Protein AF-A0A9Q8Y018-F1 (afdb_monomer_lite)

Structure (mmCIF, N/CA/C/O backbone):
data_AF-A0A9Q8Y018-F1
#
_entry.id   AF-A0A9Q8Y018-F1
#
loop_
_atom_site.group_PDB
_atom_site.id
_atom_site.type_symbol
_atom_site.label_atom_id
_atom_site.label_alt_id
_atom_site.label_comp_id
_atom_site.label_asym_id
_atom_site.label_entity_id
_atom_site.label_seq_id
_atom_site.pdbx_PDB_ins_code
_atom_site.Cartn_x
_atom_site.Cartn_y
_atom_site.Cartn_z
_atom_site.occupancy
_atom_site.B_iso_or_equiv
_atom_site.auth_seq_id
_atom_site.auth_comp_id
_atom_site.auth_asym_id
_atom_site.auth_atom_id
_atom_site.pdbx_PDB_model_num
ATOM 1 N N . MET A 1 1 ? 39.909 6.457 -29.225 1.00 36.47 1 MET A N 1
ATOM 2 C CA . MET A 1 1 ? 38.748 7.002 -28.494 1.00 36.47 1 MET A CA 1
ATOM 3 C C . MET A 1 1 ? 37.716 5.886 -28.404 1.00 36.47 1 MET A C 1
ATOM 5 O O . MET A 1 1 ? 37.065 5.602 -29.399 1.00 36.47 1 MET A O 1
ATOM 9 N N . LEU A 1 2 ? 37.672 5.147 -27.289 1.00 35.47 2 LEU A N 1
ATOM 10 C CA . LEU A 1 2 ? 36.643 4.123 -27.092 1.00 35.47 2 LEU A CA 1
ATOM 11 C C . LEU A 1 2 ? 35.334 4.838 -26.764 1.00 35.47 2 LEU A C 1
ATOM 13 O O . LEU A 1 2 ? 35.225 5.485 -25.725 1.00 35.47 2 LEU A O 1
ATOM 17 N N . ILE A 1 3 ? 34.354 4.721 -27.652 1.00 44.38 3 ILE A N 1
ATOM 18 C CA . ILE A 1 3 ? 32.966 5.041 -27.337 1.00 44.38 3 ILE A CA 1
ATOM 19 C C . ILE A 1 3 ? 32.540 3.987 -26.313 1.00 44.38 3 ILE A C 1
ATOM 21 O O . ILE A 1 3 ? 32.345 2.823 -26.669 1.00 44.38 3 ILE A O 1
ATOM 25 N N . GLN A 1 4 ? 32.459 4.358 -25.033 1.00 44.00 4 GLN A N 1
ATOM 26 C CA . GLN A 1 4 ? 31.741 3.539 -24.066 1.00 44.00 4 GLN A CA 1
ATOM 27 C C . GLN A 1 4 ? 30.296 3.458 -24.560 1.00 44.00 4 GLN A C 1
ATOM 29 O O . GLN A 1 4 ? 29.541 4.423 -24.472 1.00 44.00 4 GLN A O 1
ATOM 34 N N . LYS A 1 5 ? 29.914 2.305 -25.117 1.00 44.41 5 LYS A N 1
ATOM 35 C CA . LYS A 1 5 ? 28.515 1.882 -25.157 1.00 44.41 5 LYS A CA 1
ATOM 36 C C . LYS A 1 5 ? 28.038 1.980 -23.709 1.00 44.41 5 LYS A C 1
ATOM 38 O O . LYS A 1 5 ? 28.438 1.147 -22.898 1.00 44.41 5 LYS A O 1
ATOM 43 N N . LYS A 1 6 ? 27.262 3.015 -23.365 1.00 47.41 6 LYS A N 1
ATOM 44 C CA . LYS A 1 6 ? 26.499 3.047 -22.116 1.00 47.41 6 LYS A CA 1
ATOM 45 C C . LYS A 1 6 ? 25.628 1.794 -22.189 1.00 47.41 6 LYS A C 1
ATOM 47 O O . LYS A 1 6 ? 24.658 1.778 -22.942 1.00 47.41 6 LYS A O 1
ATOM 52 N N . LEU A 1 7 ? 26.038 0.700 -21.540 1.00 47.69 7 LEU A N 1
ATOM 53 C CA . LEU A 1 7 ? 25.094 -0.365 -21.241 1.00 47.69 7 LEU A CA 1
ATOM 54 C C . LEU A 1 7 ? 23.979 0.359 -20.490 1.00 47.69 7 LEU A C 1
ATOM 56 O O . LEU A 1 7 ? 24.238 0.962 -19.450 1.00 47.69 7 LEU A O 1
ATOM 60 N N . LEU A 1 8 ? 22.784 0.408 -21.071 1.00 54.94 8 LEU A N 1
ATOM 61 C CA . LEU A 1 8 ? 21.577 0.756 -20.339 1.00 54.94 8 LEU A CA 1
ATOM 62 C C . LEU A 1 8 ? 21.404 -0.365 -19.316 1.00 54.94 8 LEU A C 1
ATOM 64 O O . LEU A 1 8 ? 20.803 -1.393 -19.603 1.00 54.94 8 LEU A O 1
ATOM 68 N N . ILE A 1 9 ? 22.078 -0.235 -18.176 1.00 64.75 9 ILE A N 1
ATOM 69 C CA . ILE A 1 9 ? 21.868 -1.122 -17.045 1.00 64.75 9 ILE A CA 1
ATOM 70 C C . ILE A 1 9 ? 20.521 -0.674 -16.490 1.00 64.75 9 ILE A C 1
ATOM 72 O O . ILE A 1 9 ? 20.390 0.475 -16.060 1.00 64.75 9 ILE A O 1
ATOM 76 N N . ASN A 1 10 ? 19.514 -1.540 -16.582 1.00 77.88 10 ASN A N 1
ATOM 77 C CA . ASN A 1 10 ? 18.235 -1.313 -15.917 1.00 77.88 10 ASN A CA 1
ATOM 78 C C . ASN A 1 10 ? 18.498 -0.995 -14.437 1.00 77.88 10 ASN A C 1
ATOM 80 O O . ASN A 1 10 ? 19.489 -1.483 -13.872 1.00 77.88 10 ASN A O 1
ATOM 84 N N . PRO A 1 11 ? 17.653 -0.178 -13.793 1.00 89.56 11 PRO A N 1
ATOM 85 C CA . PRO A 1 11 ? 17.824 0.089 -12.378 1.00 89.56 11 PRO A CA 1
ATOM 86 C C . PRO A 1 11 ? 17.736 -1.214 -11.561 1.00 89.56 11 PRO A C 1
ATOM 88 O O . PRO A 1 11 ? 17.296 -2.257 -12.041 1.00 89.56 11 PRO A O 1
ATOM 91 N N . ASN A 1 12 ? 18.194 -1.179 -10.313 1.00 92.88 12 ASN A N 1
ATOM 92 C CA . ASN A 1 12 ? 18.089 -2.320 -9.412 1.00 92.88 12 ASN A CA 1
ATOM 93 C C . ASN A 1 12 ? 16.658 -2.391 -8.878 1.00 92.88 12 ASN A C 1
ATOM 95 O O . ASN A 1 12 ? 16.020 -1.354 -8.668 1.00 92.88 12 ASN A O 1
ATOM 99 N N . ALA A 1 13 ? 16.178 -3.602 -8.603 1.00 95.06 13 ALA A N 1
ATOM 100 C CA . ALA A 1 13 ? 14.904 -3.784 -7.918 1.00 95.06 13 ALA A CA 1
ATOM 101 C C . ALA A 1 13 ? 14.924 -3.032 -6.571 1.00 95.06 13 ALA A C 1
ATOM 103 O O . ALA A 1 13 ? 15.923 -3.136 -5.843 1.00 95.06 13 ALA A O 1
ATOM 104 N N . PRO A 1 14 ? 13.860 -2.292 -6.213 1.00 97.31 14 PRO A N 1
ATOM 105 C CA . PRO A 1 14 ? 13.722 -1.683 -4.895 1.00 97.31 14 PRO A CA 1
ATOM 106 C C . PRO A 1 14 ? 13.940 -2.694 -3.765 1.00 97.31 14 PRO A C 1
ATOM 108 O O . PRO A 1 14 ? 13.482 -3.835 -3.829 1.00 97.31 14 PRO A O 1
ATOM 111 N N . GLN A 1 15 ? 14.659 -2.269 -2.728 1.00 96.94 15 GLN A N 1
ATOM 112 C CA . GLN A 1 15 ? 14.994 -3.091 -1.564 1.00 96.94 15 GLN A CA 1
ATOM 113 C C . GLN A 1 15 ? 14.385 -2.499 -0.295 1.00 96.94 15 GLN A C 1
ATOM 115 O O . GLN A 1 15 ? 14.061 -1.310 -0.247 1.00 96.94 15 GLN A O 1
ATOM 120 N N . ASN A 1 16 ? 14.254 -3.346 0.731 1.00 97.19 16 ASN A N 1
ATOM 121 C CA . ASN A 1 16 ? 13.691 -2.983 2.035 1.00 97.19 16 ASN A CA 1
ATOM 122 C C . ASN A 1 16 ? 12.324 -2.299 1.914 1.00 97.19 16 ASN A C 1
ATOM 124 O O . ASN A 1 16 ? 12.011 -1.348 2.632 1.00 97.19 16 ASN A O 1
ATOM 128 N N . VAL A 1 17 ? 11.515 -2.790 0.971 1.00 98.31 17 VAL A N 1
ATOM 129 C CA . VAL A 1 17 ? 10.165 -2.282 0.773 1.00 98.31 17 VAL A CA 1
ATOM 130 C C . VAL A 1 17 ? 9.337 -2.634 2.006 1.00 98.31 17 VAL A C 1
ATOM 132 O O . VAL A 1 17 ? 9.338 -3.769 2.479 1.00 98.31 17 VAL A O 1
ATOM 135 N N . SER A 1 18 ? 8.658 -1.636 2.549 1.00 98.25 18 SER A N 1
ATOM 136 C CA . SER A 1 18 ? 7.798 -1.748 3.721 1.00 98.25 18 SER A CA 1
ATOM 137 C C . SER A 1 18 ? 6.562 -0.885 3.522 1.00 98.25 18 SER A C 1
ATOM 139 O O . SER A 1 18 ? 6.551 0.008 2.674 1.00 98.25 18 SER A O 1
ATOM 141 N N . GLY A 1 19 ? 5.509 -1.131 4.293 1.00 97.75 19 GLY A N 1
ATOM 142 C CA . GLY A 1 19 ? 4.303 -0.327 4.192 1.00 97.75 19 GLY A CA 1
ATOM 143 C C . GLY A 1 19 ? 3.362 -0.493 5.367 1.00 97.75 19 GLY A C 1
ATOM 144 O O . GLY A 1 19 ? 3.612 -1.274 6.285 1.00 97.75 19 GLY A O 1
ATOM 145 N N . VAL A 1 20 ? 2.277 0.266 5.318 1.00 97.44 20 VAL A N 1
ATOM 146 C CA . VAL A 1 20 ? 1.228 0.291 6.331 1.00 97.44 20 VAL A CA 1
ATOM 147 C C . VAL A 1 20 ? -0.121 0.559 5.668 1.00 97.44 20 VAL A C 1
ATOM 149 O O . VAL A 1 20 ? -0.207 1.333 4.715 1.00 97.44 20 VAL A O 1
ATOM 152 N N . ILE A 1 21 ? -1.169 -0.091 6.177 1.00 96.69 21 ILE A N 1
ATOM 153 C CA . ILE A 1 21 ? -2.555 0.320 5.937 1.00 96.69 21 ILE A CA 1
ATOM 154 C C . ILE A 1 21 ? -2.907 1.298 7.058 1.00 96.69 21 ILE A C 1
ATOM 156 O O . ILE A 1 21 ? -2.938 0.912 8.227 1.00 96.69 21 ILE A O 1
ATOM 160 N N . ASN A 1 22 ? -3.135 2.555 6.706 1.00 94.62 22 ASN A N 1
ATOM 161 C CA . ASN A 1 22 ? -3.457 3.620 7.644 1.00 94.62 22 ASN A CA 1
ATOM 162 C C . ASN A 1 22 ? -4.885 3.458 8.196 1.00 94.62 22 ASN A C 1
ATOM 164 O O . ASN A 1 22 ? -5.715 2.716 7.656 1.00 94.62 22 ASN A O 1
ATOM 168 N N . GLU A 1 23 ? -5.193 4.160 9.290 1.00 86.88 23 GLU A N 1
ATOM 169 C CA . GLU A 1 23 ? -6.510 4.080 9.941 1.00 86.88 23 GLU A CA 1
ATOM 170 C C . GLU A 1 23 ? -7.662 4.492 9.014 1.00 86.88 23 GLU A C 1
ATOM 172 O O . GLU A 1 23 ? -8.743 3.907 9.082 1.00 86.88 23 GLU A O 1
ATOM 177 N N . ASP A 1 24 ? -7.411 5.445 8.115 1.00 87.38 24 ASP A N 1
ATOM 178 C CA . ASP A 1 24 ? -8.362 5.919 7.104 1.00 87.38 24 ASP A CA 1
ATOM 179 C C . ASP A 1 24 ? -8.531 4.957 5.913 1.00 87.38 24 ASP A C 1
ATOM 181 O O . ASP A 1 24 ? -9.344 5.211 5.026 1.00 87.38 24 ASP A O 1
ATOM 185 N N . GLY A 1 25 ? -7.783 3.849 5.893 1.00 91.38 25 GLY A N 1
ATOM 186 C CA . GLY A 1 25 ? -7.790 2.847 4.830 1.00 91.38 25 GLY A CA 1
ATOM 187 C C . GLY A 1 25 ? -6.822 3.123 3.681 1.00 91.38 25 GLY A C 1
ATOM 188 O O . GLY A 1 25 ? -6.705 2.275 2.800 1.00 91.38 25 GLY A O 1
ATOM 189 N N . SER A 1 26 ? -6.114 4.257 3.677 1.00 96.81 26 SER A N 1
ATOM 190 C CA . SER A 1 26 ? -5.058 4.513 2.695 1.00 96.81 26 SER A CA 1
ATOM 191 C C . SER A 1 26 ? -3.874 3.572 2.922 1.00 96.81 26 SER A C 1
ATOM 193 O O . SER A 1 26 ? -3.679 3.046 4.020 1.00 96.81 26 SER A O 1
ATOM 195 N N . VAL A 1 27 ? -3.069 3.344 1.888 1.00 98.38 27 VAL A N 1
ATOM 196 C CA . VAL A 1 27 ? -1.907 2.450 1.970 1.00 98.38 27 VAL A CA 1
ATOM 197 C C . VAL A 1 27 ? -0.658 3.222 1.617 1.00 98.38 27 VAL A C 1
ATOM 199 O O . VAL A 1 27 ? -0.564 3.742 0.513 1.00 98.38 27 VAL A O 1
ATOM 202 N N . THR A 1 28 ? 0.318 3.268 2.518 1.00 98.50 28 THR A N 1
ATOM 203 C CA . THR A 1 28 ? 1.621 3.884 2.247 1.00 98.50 28 THR A CA 1
ATOM 204 C C . THR A 1 28 ? 2.685 2.806 2.147 1.00 98.50 28 THR A C 1
ATOM 206 O O . THR A 1 28 ? 2.802 1.968 3.040 1.00 98.50 28 THR A O 1
ATOM 209 N N . VAL A 1 29 ? 3.497 2.854 1.094 1.00 98.50 29 VAL A N 1
ATOM 210 C CA . VAL A 1 29 ? 4.683 2.007 0.917 1.00 98.50 29 VAL A CA 1
ATOM 211 C C . VAL A 1 29 ? 5.930 2.863 0.732 1.00 98.50 29 VAL A C 1
ATOM 213 O O . VAL A 1 29 ? 5.881 3.935 0.133 1.00 98.50 29 VAL A O 1
ATOM 216 N N . ASN A 1 30 ? 7.053 2.393 1.267 1.00 98.50 30 ASN 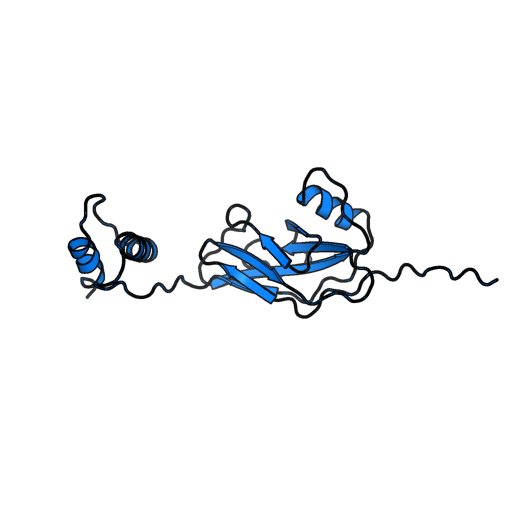A N 1
ATOM 217 C CA . ASN A 1 30 ? 8.346 3.068 1.253 1.00 98.50 30 ASN A CA 1
ATOM 218 C C . ASN A 1 30 ? 9.459 2.062 0.971 1.00 98.50 30 ASN A C 1
ATOM 220 O O . ASN A 1 30 ? 9.345 0.892 1.336 1.00 98.50 30 ASN A O 1
ATOM 224 N N . TRP A 1 31 ? 10.550 2.527 0.373 1.00 98.25 31 TRP A N 1
ATOM 225 C CA . TRP A 1 31 ? 11.728 1.708 0.091 1.00 98.25 31 TRP A CA 1
ATOM 226 C C . TRP A 1 31 ? 13.017 2.524 0.181 1.00 98.25 31 TRP A C 1
ATOM 228 O O . TRP A 1 31 ? 13.010 3.759 0.272 1.00 98.25 31 TRP A O 1
ATOM 238 N N . ASP A 1 32 ? 14.141 1.815 0.157 1.00 96.88 32 ASP A N 1
ATOM 239 C CA . ASP A 1 32 ? 15.460 2.433 0.144 1.00 96.88 32 ASP A CA 1
ATOM 240 C C . ASP A 1 32 ? 15.764 3.134 -1.181 1.00 96.88 32 ASP A C 1
ATOM 242 O O . ASP A 1 32 ? 15.191 2.848 -2.232 1.00 96.88 32 ASP A O 1
ATOM 246 N N . VAL A 1 33 ? 16.728 4.055 -1.146 1.00 92.31 33 VAL A N 1
ATOM 247 C CA . VAL A 1 33 ? 17.227 4.696 -2.366 1.00 92.31 33 VAL A CA 1
ATOM 248 C C . VAL A 1 33 ? 17.813 3.636 -3.302 1.00 92.31 33 VAL A C 1
ATOM 250 O O . VAL A 1 33 ? 18.680 2.852 -2.917 1.00 92.31 33 VAL A O 1
ATOM 253 N N . VAL A 1 34 ? 17.363 3.643 -4.556 1.00 91.56 34 VAL A N 1
ATOM 254 C CA . VAL A 1 34 ? 17.853 2.738 -5.597 1.00 91.56 34 VAL A CA 1
ATOM 255 C C . VAL A 1 34 ? 19.076 3.359 -6.280 1.00 91.56 34 VAL A C 1
ATOM 257 O O . VAL A 1 34 ? 18.973 4.295 -7.073 1.00 91.56 34 VAL A O 1
ATOM 260 N N . ASN A 1 35 ? 20.258 2.840 -5.947 1.00 71.56 35 ASN A N 1
ATOM 261 C CA . ASN A 1 35 ? 21.547 3.347 -6.422 1.00 71.56 35 ASN A CA 1
ATOM 262 C C . ASN A 1 35 ? 21.853 2.874 -7.859 1.00 71.56 35 ASN A C 1
ATOM 264 O O . ASN A 1 35 ? 22.655 1.962 -8.030 1.00 71.56 35 ASN A O 1
ATOM 268 N N . ASN A 1 36 ? 21.199 3.456 -8.874 1.00 71.75 36 ASN A N 1
ATOM 269 C CA . ASN A 1 36 ? 21.560 3.377 -10.309 1.00 71.75 36 ASN A CA 1
ATOM 270 C C . ASN A 1 36 ? 20.570 4.131 -11.225 1.00 71.75 36 ASN A C 1
ATOM 272 O O . ASN A 1 36 ? 19.925 3.542 -12.085 1.00 71.75 36 ASN A O 1
ATOM 276 N N . GLU A 1 37 ? 20.488 5.457 -11.074 1.00 81.12 37 GLU A N 1
ATOM 277 C CA . GLU A 1 37 ? 19.707 6.344 -11.962 1.00 81.12 37 GLU A CA 1
ATOM 278 C C . GLU A 1 37 ? 18.186 6.061 -12.005 1.00 81.12 37 GLU A C 1
ATOM 280 O O . GLU A 1 37 ? 17.528 6.477 -12.957 1.00 81.12 37 GLU A O 1
ATOM 285 N N . ALA A 1 38 ? 17.597 5.397 -10.998 1.00 93.31 38 ALA A N 1
ATOM 286 C CA . ALA A 1 38 ? 16.140 5.267 -10.915 1.00 93.31 38 ALA A CA 1
ATOM 287 C C . ALA A 1 38 ? 15.487 6.660 -10.831 1.00 93.31 38 ALA A C 1
ATOM 289 O O . ALA A 1 38 ? 15.850 7.470 -9.976 1.00 93.31 38 ALA A O 1
ATOM 290 N N . LYS A 1 39 ? 14.544 6.935 -11.734 1.00 95.38 39 LYS A N 1
ATOM 291 C CA . LYS A 1 39 ? 13.814 8.208 -11.845 1.00 95.38 39 LYS A CA 1
ATOM 292 C C . LYS A 1 39 ? 12.346 8.083 -11.465 1.00 95.38 39 LYS A C 1
ATOM 294 O O . LYS A 1 39 ? 11.765 9.059 -11.010 1.00 95.38 39 LYS A O 1
ATOM 299 N N . ALA A 1 40 ? 11.761 6.906 -11.658 1.00 97.50 40 ALA A N 1
ATOM 300 C CA . ALA A 1 40 ? 10.371 6.638 -11.332 1.00 97.50 40 ALA A CA 1
ATOM 301 C C . ALA A 1 40 ? 10.187 5.206 -10.835 1.00 97.50 40 ALA A C 1
ATOM 303 O O . ALA A 1 40 ? 11.046 4.338 -11.025 1.00 97.50 40 ALA A O 1
ATOM 304 N N . PHE A 1 41 ? 9.043 4.976 -10.204 1.00 98.44 41 PHE A N 1
ATOM 305 C CA . PHE A 1 41 ? 8.651 3.699 -9.641 1.00 98.44 41 PHE A CA 1
ATOM 306 C C . PHE A 1 41 ? 7.198 3.401 -9.993 1.00 98.44 41 PHE A C 1
ATOM 308 O O . PHE A 1 41 ? 6.348 4.294 -9.951 1.00 98.44 41 PHE A O 1
ATOM 315 N N . VAL A 1 42 ? 6.929 2.138 -10.310 1.00 98.62 42 VAL A N 1
ATOM 316 C CA . VAL A 1 42 ? 5.576 1.605 -10.481 1.00 98.62 42 VAL A CA 1
ATOM 317 C C . VAL A 1 42 ? 5.302 0.628 -9.347 1.00 98.62 42 VAL A C 1
ATOM 319 O O . VAL A 1 42 ? 6.140 -0.217 -9.032 1.00 98.62 42 VAL A O 1
ATOM 322 N N . ILE A 1 43 ? 4.147 0.779 -8.705 1.00 98.62 43 ILE A N 1
ATOM 323 C CA . ILE A 1 43 ? 3.693 -0.099 -7.628 1.00 98.62 43 ILE A CA 1
ATOM 324 C C . ILE A 1 43 ? 2.623 -1.009 -8.211 1.00 98.62 43 ILE A C 1
ATOM 326 O O . ILE A 1 43 ? 1.624 -0.502 -8.704 1.00 98.62 43 ILE A O 1
ATOM 330 N N . HIS A 1 44 ? 2.806 -2.321 -8.125 1.00 98.44 44 HIS A N 1
ATOM 331 C CA . HIS A 1 44 ? 1.840 -3.319 -8.574 1.00 98.44 44 HIS A CA 1
ATOM 332 C C . HIS A 1 44 ? 1.115 -3.929 -7.383 1.00 98.44 44 HIS A C 1
ATOM 334 O O . HIS A 1 44 ? 1.747 -4.281 -6.385 1.00 98.44 44 HIS A O 1
ATOM 340 N N . TYR A 1 45 ? -0.202 -4.068 -7.485 1.00 97.94 45 TYR A N 1
ATOM 341 C CA . TYR A 1 45 ? -1.024 -4.707 -6.461 1.00 97.94 45 TYR A CA 1
ATOM 342 C C . TYR A 1 45 ? -2.289 -5.319 -7.068 1.00 97.94 45 TYR A C 1
ATOM 344 O O . TYR A 1 45 ? -2.703 -4.979 -8.177 1.00 97.94 45 TYR A O 1
ATOM 352 N N . GLY A 1 46 ? -2.885 -6.263 -6.345 1.00 97.06 46 GLY A N 1
ATOM 353 C CA . GLY A 1 46 ? -4.125 -6.937 -6.729 1.00 97.06 46 GLY A CA 1
ATOM 354 C C . GLY A 1 46 ? -5.280 -6.614 -5.785 1.00 97.06 46 GLY A C 1
ATOM 355 O O . GLY A 1 46 ? -5.215 -5.695 -4.968 1.00 97.06 46 GLY A O 1
ATOM 356 N N . ASN A 1 47 ? -6.341 -7.410 -5.886 1.00 97.62 47 ASN A N 1
ATOM 357 C CA . ASN A 1 47 ? -7.432 -7.401 -4.914 1.00 97.62 47 ASN A CA 1
ATOM 358 C C . ASN A 1 47 ? -7.007 -8.013 -3.565 1.00 97.62 47 ASN A C 1
ATOM 360 O O . ASN A 1 47 ? -5.928 -8.596 -3.430 1.00 97.62 47 ASN A O 1
ATOM 364 N N . ALA A 1 48 ? -7.884 -7.901 -2.565 1.00 97.12 48 ALA A N 1
ATOM 365 C CA . ALA A 1 48 ? -7.709 -8.535 -1.262 1.00 97.12 48 ALA A CA 1
ATOM 366 C C . ALA A 1 48 ? -7.382 -10.036 -1.389 1.00 97.12 48 ALA A C 1
ATOM 368 O O . ALA A 1 48 ? -8.003 -10.759 -2.167 1.00 97.12 48 ALA A O 1
ATOM 369 N N . ASN A 1 49 ? -6.417 -10.498 -0.594 1.00 97.69 49 ASN A N 1
ATOM 370 C CA . ASN A 1 49 ? -5.934 -11.879 -0.514 1.00 97.69 49 ASN A CA 1
ATOM 371 C C . ASN A 1 49 ? -5.381 -12.466 -1.822 1.00 97.69 49 ASN A C 1
ATOM 373 O O . ASN A 1 49 ? -5.193 -13.679 -1.907 1.00 97.69 49 ASN A O 1
ATOM 377 N N . GLN A 1 50 ? -5.073 -11.631 -2.817 1.00 97.31 50 GLN A N 1
ATOM 378 C CA . GLN A 1 50 ? -4.458 -12.096 -4.050 1.00 97.31 50 GLN A CA 1
ATOM 379 C C . GLN A 1 50 ? -2.935 -12.164 -3.909 1.00 97.31 50 GLN A C 1
ATOM 381 O O . GLN A 1 50 ? -2.251 -11.145 -3.984 1.00 97.31 50 GLN A O 1
ATOM 386 N N . SER A 1 51 ? -2.407 -13.367 -3.688 1.00 96.19 51 SER A N 1
ATOM 387 C CA . SER A 1 51 ? -0.967 -13.591 -3.523 1.00 96.19 51 SER A CA 1
ATOM 388 C C . SER A 1 51 ? -0.225 -13.873 -4.829 1.00 96.19 51 SER A C 1
ATOM 390 O O . SER A 1 51 ? 1.002 -13.833 -4.827 1.00 96.19 51 SER A O 1
ATOM 392 N N . ASP A 1 52 ? -0.927 -14.200 -5.918 1.00 96.88 52 ASP A N 1
ATOM 393 C CA . ASP A 1 52 ? -0.283 -14.447 -7.212 1.00 96.88 52 ASP A CA 1
ATOM 394 C C . ASP A 1 52 ? 0.202 -13.116 -7.826 1.00 96.88 52 ASP A C 1
ATOM 396 O O . ASP A 1 52 ? -0.623 -12.231 -8.076 1.00 96.88 52 ASP A O 1
ATOM 400 N N . PRO A 1 53 ? 1.513 -12.928 -8.079 1.00 94.44 53 PRO A N 1
ATOM 401 C CA . PRO A 1 53 ? 2.028 -11.700 -8.686 1.00 94.44 53 PRO A CA 1
ATOM 402 C C . PRO A 1 53 ? 1.480 -11.439 -10.097 1.00 94.44 53 PRO A C 1
ATOM 404 O O . PRO A 1 53 ? 1.424 -10.284 -10.512 1.00 94.44 53 PRO A O 1
ATOM 407 N N . HIS A 1 54 ? 1.029 -12.463 -10.831 1.00 94.50 54 HIS A N 1
ATOM 408 C CA . HIS A 1 54 ? 0.424 -12.281 -12.156 1.00 94.50 54 HIS A CA 1
ATOM 409 C C . HIS A 1 54 ? -0.956 -11.613 -12.108 1.00 94.50 54 HIS A C 1
ATOM 411 O O . HIS A 1 54 ? -1.431 -11.095 -13.116 1.00 94.50 54 HIS A O 1
ATOM 417 N N . GLU A 1 55 ? -1.570 -11.574 -10.929 1.00 96.56 55 GLU A N 1
ATOM 418 C CA . GLU A 1 55 ? -2.877 -10.972 -10.678 1.00 96.56 55 GLU A CA 1
ATOM 419 C C . GLU A 1 55 ? -2.753 -9.562 -10.055 1.00 96.56 55 GLU A C 1
ATOM 421 O O . GLU A 1 55 ? -3.753 -8.927 -9.706 1.00 96.56 55 GLU A O 1
ATOM 426 N N . ALA A 1 56 ? -1.526 -9.033 -9.937 1.00 96.19 56 ALA A N 1
ATOM 427 C CA . ALA A 1 56 ? -1.239 -7.669 -9.490 1.00 96.19 56 ALA A CA 1
ATOM 428 C C . ALA A 1 56 ? -1.431 -6.646 -10.630 1.00 96.19 56 ALA A C 1
ATOM 430 O O . ALA A 1 56 ? -0.490 -6.009 -11.107 1.00 96.19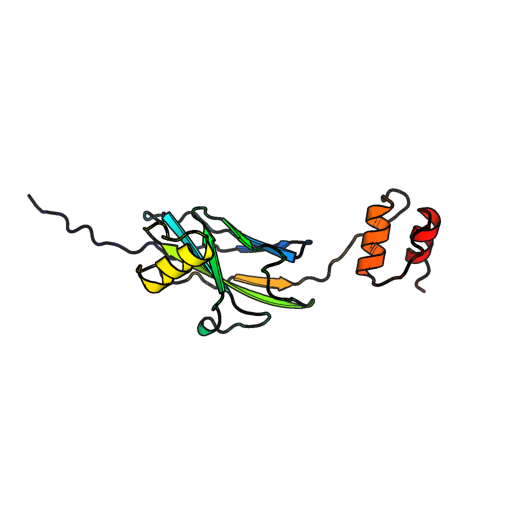 56 ALA A O 1
ATOM 431 N N . ILE A 1 57 ? -2.676 -6.535 -11.098 1.00 95.12 57 ILE A N 1
ATOM 432 C CA . ILE A 1 57 ? -3.059 -5.772 -12.296 1.00 95.12 57 ILE A CA 1
ATOM 433 C C . ILE A 1 57 ? -3.242 -4.267 -12.061 1.00 95.12 57 ILE A C 1
ATOM 435 O O . ILE A 1 57 ? -3.290 -3.503 -13.026 1.00 95.12 57 ILE A O 1
ATOM 439 N N . TYR A 1 58 ? -3.374 -3.827 -10.808 1.00 97.44 58 TYR A N 1
ATOM 440 C CA . TYR A 1 58 ? -3.484 -2.408 -10.482 1.00 97.44 58 TYR A CA 1
ATOM 441 C C . TYR A 1 58 ? -2.100 -1.781 -10.361 1.00 97.44 58 TYR A C 1
ATOM 443 O O . TYR A 1 58 ? -1.151 -2.431 -9.916 1.00 97.44 58 TYR A O 1
ATOM 451 N N . MET A 1 59 ? -1.994 -0.509 -10.752 1.00 97.75 59 MET A N 1
ATOM 452 C CA . MET A 1 59 ? -0.723 0.203 -10.811 1.00 97.75 59 MET A CA 1
ATOM 453 C C . MET A 1 59 ? -0.788 1.586 -10.164 1.00 97.75 59 MET A C 1
ATOM 455 O O . MET A 1 59 ? -1.680 2.382 -10.452 1.00 97.75 59 MET A O 1
ATOM 459 N N . GLY A 1 60 ? 0.208 1.874 -9.330 1.00 98.06 60 GLY A N 1
ATOM 460 C CA . GLY A 1 60 ? 0.536 3.203 -8.823 1.00 98.06 60 GLY A CA 1
ATOM 461 C C . GLY A 1 60 ? 1.809 3.755 -9.462 1.00 98.06 60 GLY A C 1
ATOM 462 O O . GLY A 1 60 ? 2.635 2.991 -9.957 1.00 98.06 60 GLY A O 1
ATOM 463 N N . TYR A 1 61 ? 1.992 5.075 -9.418 1.00 98.62 61 TYR A N 1
ATOM 464 C CA . TYR A 1 61 ? 3.177 5.761 -9.938 1.00 98.62 61 TYR A CA 1
ATOM 465 C C . TYR A 1 61 ? 3.730 6.751 -8.914 1.00 98.62 61 TYR A C 1
ATOM 467 O O . TYR A 1 61 ? 2.975 7.434 -8.224 1.00 98.62 61 TYR A O 1
ATOM 475 N N . THR A 1 62 ? 5.054 6.859 -8.838 1.00 98.50 62 THR A N 1
ATOM 476 C CA . THR A 1 62 ? 5.729 7.925 -8.091 1.00 98.50 62 THR A CA 1
ATOM 477 C C . THR A 1 62 ? 7.136 8.169 -8.632 1.00 98.50 62 THR A C 1
ATOM 479 O O . THR A 1 62 ? 7.792 7.268 -9.151 1.00 98.50 62 THR A O 1
ATOM 482 N N . GLU A 1 63 ? 7.632 9.391 -8.466 1.00 97.44 63 GLU A N 1
ATOM 483 C CA . GLU A 1 63 ? 9.038 9.764 -8.705 1.00 97.44 63 GLU A CA 1
ATOM 484 C C . GLU A 1 63 ? 9.826 9.862 -7.384 1.00 97.44 63 GLU A C 1
ATOM 486 O O . GLU A 1 63 ? 11.007 10.198 -7.355 1.00 97.44 63 GLU A O 1
ATOM 491 N N . SER A 1 64 ? 9.166 9.559 -6.262 1.00 96.56 64 SER A N 1
ATOM 492 C CA . SER A 1 64 ? 9.745 9.521 -4.920 1.00 96.56 64 SER A CA 1
ATOM 493 C C . SER A 1 64 ? 9.884 8.085 -4.421 1.00 96.56 64 SER A C 1
ATOM 495 O O . SER A 1 64 ? 9.223 7.175 -4.901 1.00 96.56 64 SER A O 1
ATOM 497 N N . LYS A 1 65 ? 10.698 7.872 -3.384 1.00 96.19 65 LYS A N 1
ATOM 498 C CA . LYS A 1 65 ? 10.881 6.559 -2.724 1.00 96.19 65 LYS A CA 1
ATOM 499 C C . LYS A 1 65 ? 9.717 6.128 -1.810 1.00 96.19 65 LYS A C 1
ATOM 501 O O . LYS A 1 65 ? 9.900 5.372 -0.856 1.00 96.19 65 LYS A O 1
ATOM 506 N N . SER A 1 66 ? 8.554 6.720 -2.039 1.00 97.94 66 SER A N 1
ATOM 507 C CA . SER A 1 66 ? 7.339 6.548 -1.260 1.00 97.94 66 SER A CA 1
ATOM 508 C C . SER A 1 66 ? 6.142 6.763 -2.171 1.00 97.94 66 SER A C 1
ATOM 510 O O . SER A 1 66 ? 6.174 7.624 -3.061 1.00 97.94 66 SER A O 1
ATOM 512 N N . TRP A 1 67 ? 5.096 5.983 -1.941 1.00 98.56 67 TRP A N 1
ATOM 513 C CA . TRP A 1 67 ? 3.823 6.109 -2.629 1.00 98.56 67 TRP A CA 1
ATOM 514 C C . TRP A 1 67 ? 2.677 5.833 -1.662 1.00 98.56 67 TRP A C 1
ATOM 516 O O . TRP A 1 67 ? 2.784 4.960 -0.797 1.00 98.56 67 TRP A O 1
ATOM 526 N N . THR A 1 68 ? 1.585 6.576 -1.833 1.00 98.31 68 THR A N 1
ATOM 527 C CA . THR A 1 68 ? 0.362 6.411 -1.051 1.00 98.31 68 THR A CA 1
ATOM 528 C C . THR A 1 68 ? -0.811 6.154 -1.989 1.00 98.31 68 THR A C 1
ATOM 530 O O . THR A 1 68 ? -1.126 6.998 -2.826 1.00 98.31 68 THR A O 1
ATOM 533 N N . LEU A 1 69 ? -1.478 5.015 -1.808 1.00 97.88 69 LEU A N 1
ATOM 534 C CA . LEU A 1 69 ? -2.783 4.720 -2.388 1.00 97.88 69 LEU A CA 1
ATOM 535 C C . LEU A 1 69 ? -3.863 5.391 -1.545 1.00 97.88 69 LEU A C 1
ATOM 537 O O . LEU A 1 69 ? -3.914 5.181 -0.329 1.00 97.88 69 LEU A O 1
ATOM 541 N N . SER A 1 70 ? -4.730 6.177 -2.179 1.00 96.69 70 SER A N 1
ATOM 542 C CA . SER A 1 70 ? -5.878 6.765 -1.491 1.00 96.69 70 SER A CA 1
ATOM 543 C C . SER A 1 70 ? -6.817 5.662 -0.986 1.00 96.69 70 SER A C 1
ATOM 545 O O . SER A 1 70 ? -6.942 4.608 -1.608 1.00 96.69 70 SER A O 1
ATOM 547 N N . SER A 1 71 ? -7.510 5.895 0.130 1.00 93.94 71 SER A N 1
ATOM 548 C CA . SER A 1 71 ? -8.490 4.928 0.640 1.00 93.94 71 SER A CA 1
ATOM 549 C C . SER A 1 71 ? -9.678 4.720 -0.304 1.00 93.94 71 SER A C 1
ATOM 551 O O . SER A 1 71 ? -10.300 3.663 -0.265 1.00 93.94 71 SER A O 1
ATOM 553 N N . ALA A 1 72 ? -9.979 5.700 -1.163 1.00 92.69 72 ALA A N 1
ATOM 554 C CA . ALA A 1 72 ? -11.040 5.603 -2.162 1.00 92.69 72 ALA A CA 1
ATOM 555 C C . ALA A 1 72 ? -10.677 4.664 -3.324 1.00 92.69 72 ALA A C 1
ATOM 557 O O . ALA A 1 72 ? -11.572 4.077 -3.929 1.00 92.69 72 ALA A O 1
ATOM 558 N N . ASP A 1 73 ? -9.381 4.511 -3.605 1.00 93.75 73 ASP A N 1
ATOM 559 C CA . ASP A 1 73 ? -8.857 3.678 -4.693 1.00 93.75 73 ASP A CA 1
ATOM 560 C C . ASP A 1 73 ? -8.294 2.335 -4.190 1.00 93.75 73 ASP A C 1
ATOM 562 O O . ASP A 1 73 ? -7.912 1.468 -4.982 1.00 93.75 73 ASP A O 1
ATOM 566 N N . ALA A 1 74 ? -8.216 2.153 -2.868 1.00 93.44 74 ALA A N 1
ATOM 567 C CA . ALA A 1 74 ? -7.781 0.910 -2.253 1.00 93.44 74 ALA A CA 1
ATOM 568 C C . ALA A 1 74 ? -8.822 -0.206 -2.463 1.00 93.44 74 ALA A C 1
ATOM 570 O O . ALA A 1 74 ? -10.027 0.046 -2.376 1.00 93.44 74 ALA A O 1
ATOM 571 N N . PRO A 1 75 ? -8.391 -1.463 -2.686 1.00 94.44 75 PRO A N 1
ATOM 572 C CA . PRO A 1 75 ? -9.306 -2.597 -2.680 1.00 94.44 75 PRO A CA 1
ATOM 573 C C . PRO A 1 75 ? -10.085 -2.663 -1.362 1.00 94.44 75 PRO A C 1
ATOM 575 O O . PRO A 1 75 ? -9.556 -2.342 -0.296 1.00 94.44 75 PRO A O 1
ATOM 578 N N . ALA A 1 76 ? -11.334 -3.124 -1.416 1.00 91.75 76 ALA A N 1
ATOM 579 C CA . ALA A 1 76 ? -12.109 -3.359 -0.204 1.00 91.75 76 ALA A CA 1
ATOM 580 C C . ALA A 1 76 ? -11.439 -4.463 0.637 1.00 91.75 76 ALA A C 1
ATOM 582 O O . ALA A 1 76 ? -11.283 -5.587 0.166 1.00 91.75 76 ALA A O 1
ATOM 583 N N . LEU A 1 77 ? -11.053 -4.133 1.874 1.00 92.25 77 LEU A N 1
ATOM 584 C CA . LEU A 1 77 ? -10.382 -5.042 2.809 1.00 92.25 77 LEU A CA 1
ATOM 585 C C . LEU A 1 77 ? -11.234 -5.250 4.062 1.00 92.25 77 LEU A C 1
ATOM 587 O O . LEU A 1 77 ? -11.609 -4.289 4.739 1.00 92.25 77 LEU A O 1
ATOM 591 N N . GLN A 1 78 ? -11.480 -6.508 4.409 1.00 91.31 78 GLN A N 1
ATOM 592 C CA . GLN A 1 78 ? -11.993 -6.918 5.711 1.00 91.31 78 GLN A CA 1
ATOM 593 C C . GLN A 1 78 ? -10.843 -7.109 6.703 1.00 91.31 78 GLN A C 1
ATOM 595 O O . GLN A 1 78 ? -9.681 -7.262 6.332 1.00 91.31 78 GLN A O 1
ATOM 600 N N . VAL A 1 79 ? -11.152 -7.093 8.000 1.00 91.06 79 VAL A N 1
ATO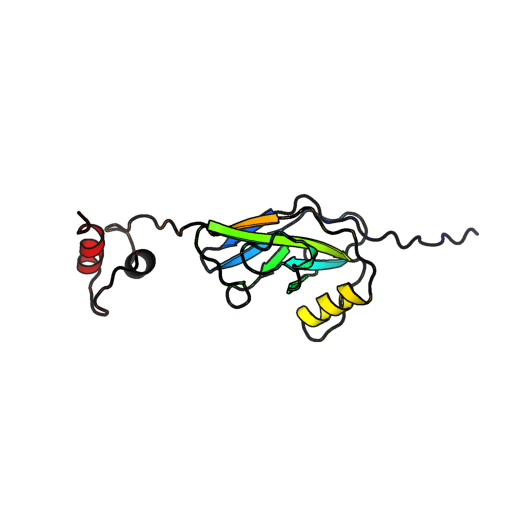M 601 C CA . VAL A 1 79 ? -10.156 -7.395 9.038 1.00 91.06 79 VAL A CA 1
ATOM 602 C C . VAL A 1 79 ? -9.579 -8.794 8.809 1.00 91.06 79 VAL A C 1
ATOM 604 O O . VAL A 1 79 ? -10.323 -9.761 8.684 1.00 91.06 79 VAL A O 1
ATOM 607 N N . GLY A 1 80 ? -8.250 -8.893 8.792 1.00 92.94 80 GLY A N 1
ATOM 608 C CA . GLY A 1 80 ? -7.512 -10.122 8.503 1.00 92.94 80 GLY A CA 1
ATOM 609 C C . GLY A 1 80 ? -7.134 -10.302 7.031 1.00 92.94 80 GLY A C 1
ATOM 610 O O . GLY A 1 80 ? -6.229 -11.092 6.754 1.00 92.94 80 GLY A O 1
ATOM 611 N N . ASP A 1 81 ? -7.743 -9.546 6.110 1.00 97.56 81 ASP A N 1
ATOM 612 C CA . ASP A 1 81 ? -7.371 -9.587 4.697 1.00 97.56 81 ASP A CA 1
ATOM 613 C C . ASP A 1 81 ? -5.954 -9.071 4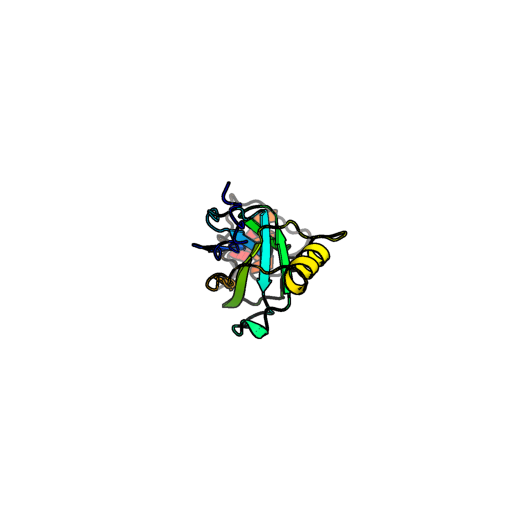.477 1.00 97.56 81 ASP A C 1
ATOM 615 O O . ASP A 1 81 ? -5.456 -8.193 5.192 1.00 97.56 81 ASP A O 1
ATOM 619 N N . LYS A 1 82 ? -5.316 -9.607 3.440 1.00 98.12 82 LYS A N 1
ATOM 620 C CA . LYS A 1 82 ? -3.967 -9.242 3.027 1.00 98.12 82 LYS A CA 1
ATOM 621 C C . LYS A 1 82 ? -3.977 -8.472 1.718 1.00 98.12 82 LYS A C 1
ATOM 623 O O . LYS A 1 82 ? -4.699 -8.822 0.790 1.00 98.12 82 LYS A O 1
ATOM 628 N N . LEU A 1 83 ? -3.112 -7.474 1.623 1.00 98.38 83 LEU A N 1
ATOM 629 C CA . LEU A 1 83 ? -2.773 -6.789 0.386 1.00 98.38 83 LEU A CA 1
ATOM 630 C C . LEU A 1 83 ? -1.306 -7.067 0.058 1.00 98.38 83 LEU A C 1
ATOM 632 O O . LEU A 1 83 ? -0.431 -6.848 0.898 1.00 98.38 83 LEU A O 1
ATOM 636 N N . TYR A 1 84 ? -1.062 -7.559 -1.153 1.00 98.38 84 TYR A N 1
ATOM 637 C CA . TYR A 1 84 ? 0.264 -7.877 -1.673 1.00 98.38 84 TYR A CA 1
ATOM 638 C C . TYR A 1 84 ? 0.679 -6.773 -2.640 1.00 98.38 84 TYR A C 1
ATOM 640 O O . TYR A 1 84 ? -0.046 -6.493 -3.597 1.00 98.38 84 TYR A O 1
ATOM 648 N N . LEU A 1 85 ? 1.815 -6.130 -2.371 1.00 98.50 85 LEU A N 1
ATOM 649 C CA . LEU A 1 85 ? 2.351 -5.055 -3.203 1.00 98.50 85 LEU A CA 1
ATOM 650 C C . LEU A 1 85 ? 3.780 -5.362 -3.642 1.00 98.50 85 LEU A C 1
ATOM 652 O O . LEU A 1 85 ? 4.573 -5.914 -2.879 1.00 98.50 85 LEU A O 1
ATOM 656 N N . TYR A 1 86 ? 4.114 -4.924 -4.848 1.00 98.56 86 TYR A N 1
ATOM 657 C CA . TYR A 1 86 ? 5.436 -5.045 -5.448 1.00 98.56 86 TYR A CA 1
ATOM 658 C C . TYR A 1 86 ? 5.849 -3.689 -6.004 1.00 98.56 86 TYR A C 1
ATOM 660 O O . TYR A 1 86 ? 5.005 -2.938 -6.488 1.00 98.56 86 TYR A O 1
ATOM 668 N N . VAL A 1 87 ? 7.136 -3.360 -5.949 1.00 98.50 87 VAL A N 1
ATOM 669 C CA . VAL A 1 87 ? 7.648 -2.098 -6.493 1.00 98.50 87 VAL A CA 1
ATOM 670 C C . VAL A 1 87 ? 8.673 -2.399 -7.569 1.00 98.50 87 VAL A C 1
ATOM 672 O O . VAL A 1 87 ? 9.600 -3.177 -7.356 1.00 98.50 87 VAL A O 1
ATOM 675 N N . GLN A 1 88 ? 8.523 -1.747 -8.713 1.00 97.69 88 GLN A N 1
ATOM 676 C CA . GLN A 1 88 ? 9.451 -1.795 -9.830 1.00 97.69 88 GLN A CA 1
ATOM 677 C C . GLN A 1 88 ? 10.039 -0.403 -10.053 1.00 97.69 88 GLN A C 1
ATOM 679 O O . GLN A 1 88 ? 9.346 0.604 -9.928 1.00 97.69 88 GLN A O 1
ATOM 684 N N . SER A 1 89 ? 11.328 -0.330 -10.366 1.00 97.19 89 SER A N 1
ATOM 685 C CA . SER A 1 89 ? 12.038 0.926 -10.637 1.00 97.19 89 SER A CA 1
ATOM 686 C C . SER A 1 89 ? 12.329 1.091 -12.128 1.00 97.19 89 SER A C 1
ATOM 688 O O . SER A 1 89 ? 12.549 0.115 -12.847 1.00 97.19 89 SER A O 1
ATOM 690 N N . PHE A 1 90 ? 12.367 2.344 -12.581 1.00 95.69 90 PHE A N 1
ATOM 691 C CA . PHE A 1 90 ? 12.625 2.724 -13.969 1.00 95.69 90 PHE A CA 1
ATOM 692 C C . PHE A 1 90 ? 13.652 3.856 -14.032 1.00 95.69 90 PHE A C 1
ATOM 694 O O . PHE A 1 90 ? 13.673 4.744 -13.182 1.00 95.69 90 PHE A O 1
ATOM 701 N N . ASN A 1 91 ? 14.508 3.841 -15.053 1.00 93.94 91 ASN A N 1
ATOM 702 C CA . ASN A 1 91 ? 15.483 4.904 -15.345 1.00 93.94 91 ASN A CA 1
ATOM 703 C C . ASN A 1 91 ? 14.889 6.039 -16.210 1.00 93.94 91 ASN A C 1
ATOM 705 O O . ASN A 1 91 ? 15.599 6.967 -16.622 1.00 93.94 91 ASN A O 1
ATOM 709 N N . GLU A 1 92 ? 13.586 5.974 -16.473 1.00 94.56 92 GLU A N 1
ATOM 710 C CA . GLU A 1 92 ? 12.787 6.950 -17.205 1.00 94.56 92 GLU A CA 1
ATOM 711 C C . GLU A 1 92 ? 11.596 7.408 -16.360 1.00 94.56 92 GLU A C 1
ATOM 713 O O . GLU A 1 92 ? 11.150 6.709 -15.454 1.00 94.56 92 GLU A O 1
ATOM 718 N N . VAL A 1 93 ? 11.106 8.607 -16.667 1.00 96.88 93 VAL A N 1
ATOM 719 C CA . VAL A 1 93 ? 9.864 9.163 -16.120 1.00 96.88 93 VAL A CA 1
ATOM 720 C C . VAL A 1 93 ? 8.714 8.710 -17.017 1.00 96.88 93 VAL A C 1
ATOM 722 O O . VAL A 1 93 ? 8.865 8.662 -18.239 1.00 96.88 93 VAL A O 1
ATOM 725 N N . GLY A 1 94 ? 7.569 8.369 -16.426 1.00 97.00 94 GLY A N 1
ATOM 726 C CA . GLY A 1 94 ? 6.411 7.915 -17.195 1.00 97.00 94 GLY A CA 1
ATOM 727 C C . GLY A 1 94 ? 5.782 9.029 -18.034 1.00 97.00 94 GLY A C 1
ATOM 728 O O . GLY A 1 94 ? 5.812 10.203 -17.662 1.00 97.00 94 GLY A O 1
ATOM 729 N N . THR A 1 95 ? 5.171 8.657 -19.161 1.00 97.94 95 THR A N 1
ATOM 730 C CA . THR A 1 95 ? 4.441 9.581 -20.045 1.00 97.94 95 THR A CA 1
ATOM 731 C C . THR A 1 95 ? 2.939 9.361 -19.904 1.00 97.94 95 THR A C 1
ATOM 733 O O . THR A 1 95 ? 2.477 8.232 -20.013 1.00 97.94 95 THR A O 1
ATOM 736 N N . GLY A 1 96 ? 2.172 10.429 -19.680 1.00 97.62 96 GLY A N 1
ATOM 737 C CA . GLY A 1 96 ? 0.718 10.357 -19.516 1.00 97.62 96 GLY A CA 1
ATOM 738 C C . GLY A 1 96 ? 0.140 11.617 -18.875 1.00 97.62 96 GLY A C 1
ATOM 739 O O . GLY A 1 96 ? 0.876 12.411 -18.284 1.00 97.62 96 GLY A O 1
ATOM 740 N N . ALA A 1 97 ? -1.175 11.803 -18.994 1.00 97.62 97 ALA A N 1
ATOM 741 C CA . ALA A 1 97 ? -1.895 12.923 -18.389 1.00 97.62 97 ALA A CA 1
ATOM 742 C C . ALA A 1 97 ? -2.081 12.759 -16.871 1.00 97.62 97 ALA A C 1
ATOM 744 O O . ALA A 1 97 ? -2.250 13.747 -16.157 1.00 97.62 97 ALA A O 1
ATOM 745 N N . ASN A 1 98 ? -2.042 11.523 -16.376 1.00 96.81 98 ASN A N 1
ATOM 746 C CA . ASN A 1 98 ? -2.182 11.174 -14.965 1.00 96.81 98 ASN A CA 1
ATOM 747 C C . ASN A 1 98 ? -1.231 10.028 -14.586 1.00 96.81 98 ASN A C 1
ATOM 749 O O . ASN A 1 98 ? -0.570 9.430 -15.437 1.00 96.81 98 ASN A O 1
ATOM 753 N N . ASP A 1 99 ? -1.170 9.725 -13.294 1.00 97.56 99 ASP A N 1
ATOM 754 C CA . ASP A 1 99 ? -0.250 8.738 -12.728 1.00 97.56 99 ASP A CA 1
ATOM 755 C C . ASP A 1 99 ? -0.520 7.303 -13.214 1.00 97.56 99 ASP A C 1
ATOM 757 O O . ASP A 1 99 ? 0.426 6.547 -13.430 1.00 97.56 99 ASP A O 1
ATOM 761 N N . ILE A 1 100 ? -1.782 6.947 -13.483 1.00 96.00 100 ILE A N 1
ATOM 762 C CA . ILE A 1 100 ? -2.147 5.633 -14.040 1.00 96.00 100 ILE A CA 1
ATOM 763 C C . ILE A 1 100 ? -1.590 5.490 -15.460 1.00 96.00 100 ILE A C 1
ATOM 765 O O . ILE A 1 100 ? -0.958 4.486 -15.787 1.00 96.00 100 ILE A O 1
ATOM 769 N N . GLU A 1 101 ? -1.770 6.508 -16.302 1.00 98.12 101 GLU A N 1
ATOM 770 C CA . GLU A 1 101 ? -1.233 6.516 -17.665 1.00 98.12 101 GLU A CA 1
ATOM 771 C C . GLU A 1 101 ? 0.300 6.470 -17.673 1.00 98.12 101 GLU A C 1
ATOM 773 O O . GLU A 1 101 ? 0.888 5.723 -18.456 1.00 98.12 101 GLU A O 1
ATOM 778 N N . LYS A 1 102 ? 0.955 7.200 -16.760 1.00 98.62 102 LYS A N 1
ATOM 779 C CA . LYS A 1 102 ? 2.415 7.160 -16.600 1.00 98.62 102 LYS A CA 1
ATOM 780 C C . LYS A 1 102 ? 2.919 5.774 -16.199 1.00 98.62 102 LYS A C 1
ATOM 782 O O . LYS A 1 102 ? 3.896 5.303 -16.784 1.00 98.62 102 LYS A O 1
ATOM 787 N N . ALA A 1 103 ? 2.263 5.117 -15.239 1.00 98.25 103 ALA A N 1
ATOM 788 C CA . ALA A 1 103 ? 2.595 3.748 -14.852 1.00 98.25 103 ALA A CA 1
ATOM 789 C C . ALA A 1 103 ? 2.403 2.768 -16.016 1.00 98.25 103 ALA A C 1
ATOM 791 O O . ALA A 1 103 ? 3.312 1.999 -16.326 1.00 98.25 103 ALA A O 1
ATOM 792 N N . GLN A 1 104 ? 1.264 2.843 -16.713 1.00 97.88 104 GLN A N 1
ATOM 793 C CA . GLN A 1 104 ? 0.967 1.990 -17.865 1.00 97.88 104 GLN A CA 1
ATOM 794 C C . GLN A 1 104 ? 2.002 2.165 -18.984 1.00 97.88 104 GLN A C 1
ATOM 796 O O . GLN A 1 104 ? 2.430 1.176 -19.589 1.00 97.88 104 GLN A O 1
ATOM 801 N N . TYR A 1 105 ? 2.414 3.409 -19.256 1.00 98.38 105 TYR A N 1
ATOM 802 C CA . TYR A 1 105 ? 3.447 3.709 -20.241 1.00 98.38 105 TYR A CA 1
ATOM 803 C C . TYR A 1 105 ? 4.755 2.997 -19.898 1.00 98.38 105 TYR A C 1
ATOM 805 O O . TYR A 1 105 ? 5.284 2.291 -20.758 1.00 98.38 105 TYR A O 1
ATOM 813 N N . LEU A 1 106 ? 5.244 3.141 -18.660 1.00 97.75 106 LEU A N 1
ATOM 814 C CA . LEU A 1 106 ? 6.478 2.492 -18.213 1.00 97.75 106 LEU A CA 1
ATOM 815 C C . LEU A 1 106 ? 6.361 0.967 -18.276 1.00 97.75 106 LEU A C 1
ATOM 817 O O . LEU A 1 106 ? 7.202 0.330 -18.897 1.00 97.75 106 LEU A O 1
ATOM 821 N N . ASN A 1 107 ? 5.281 0.403 -17.731 1.00 95.88 107 ASN A N 1
ATOM 822 C CA . ASN A 1 107 ? 5.038 -1.040 -17.696 1.00 95.88 107 ASN A CA 1
ATOM 823 C C . ASN A 1 107 ? 4.998 -1.689 -19.094 1.00 95.88 107 ASN A C 1
ATOM 825 O O . ASN A 1 107 ? 5.362 -2.849 -19.255 1.00 95.88 107 ASN A O 1
ATOM 829 N N . THR A 1 108 ? 4.550 -0.951 -20.114 1.00 96.19 108 THR A N 1
ATOM 830 C CA . THR A 1 108 ? 4.383 -1.489 -21.475 1.00 96.19 108 THR A CA 1
ATOM 831 C C . THR A 1 108 ? 5.581 -1.201 -22.382 1.00 96.19 108 THR A C 1
ATOM 833 O O . THR A 1 108 ? 5.917 -2.0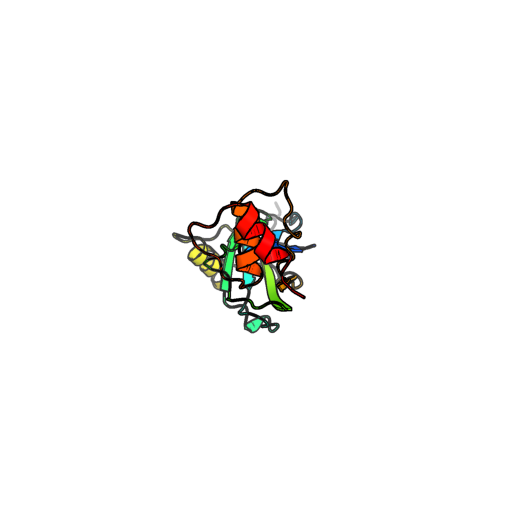21 -23.234 1.00 96.19 108 THR A O 1
ATOM 836 N N . ASN A 1 109 ? 6.199 -0.023 -22.247 1.00 95.69 109 ASN A N 1
ATOM 837 C CA . ASN A 1 109 ? 7.133 0.506 -23.248 1.00 95.69 109 ASN A CA 1
ATOM 838 C C . ASN A 1 109 ? 8.577 0.614 -22.756 1.00 95.69 109 ASN A C 1
ATOM 840 O O . ASN A 1 109 ? 9.472 0.816 -23.576 1.00 95.69 109 ASN A O 1
ATOM 844 N N . VAL A 1 110 ? 8.818 0.510 -21.448 1.00 93.88 110 VAL A N 1
ATOM 845 C CA . VAL A 1 110 ? 10.143 0.715 -20.860 1.00 93.88 110 VAL A CA 1
ATOM 846 C C . VAL A 1 110 ? 10.572 -0.538 -20.114 1.00 93.88 110 VAL A C 1
ATOM 848 O O . VAL A 1 110 ? 9.803 -1.155 -19.385 1.00 93.88 110 VAL A O 1
ATOM 851 N N . LEU A 1 111 ? 11.834 -0.923 -20.289 1.00 92.00 111 LEU A N 1
ATOM 852 C CA . LEU A 1 111 ? 12.403 -2.042 -19.553 1.00 92.00 111 LEU A CA 1
ATOM 853 C C . LEU A 1 111 ? 12.764 -1.592 -18.127 1.00 92.00 111 LEU A C 1
ATOM 855 O O . LEU A 1 111 ? 13.745 -0.877 -17.920 1.00 92.00 111 LEU A O 1
ATOM 859 N N . GLY A 1 112 ? 11.945 -1.994 -17.157 1.00 93.38 112 GLY A N 1
ATOM 860 C CA . GLY A 1 112 ? 12.176 -1.749 -15.734 1.00 93.38 112 GLY A CA 1
ATOM 861 C C . GLY A 1 112 ? 13.176 -2.718 -15.102 1.00 93.38 112 GLY A C 1
ATOM 862 O O . GLY A 1 112 ? 13.745 -3.598 -15.754 1.00 93.38 112 GLY A O 1
ATOM 863 N N . SER A 1 113 ? 13.388 -2.553 -13.800 1.00 94.81 113 SER A N 1
ATOM 864 C CA . SER A 1 113 ? 14.045 -3.563 -12.968 1.00 94.81 113 SER A CA 1
ATOM 865 C C . SER A 1 113 ? 13.182 -4.816 -12.791 1.00 94.81 113 SER A C 1
ATOM 867 O O . SER A 1 113 ? 12.021 -4.849 -13.194 1.00 94.81 113 SER A O 1
ATOM 869 N N . GLU A 1 114 ? 13.727 -5.849 -12.150 1.00 95.12 114 GLU A N 1
ATOM 870 C CA . GLU A 1 114 ? 12.880 -6.876 -11.534 1.00 95.12 114 GLU A CA 1
ATOM 871 C C . GLU A 1 114 ? 11.972 -6.244 -10.468 1.00 95.12 114 GLU A C 1
ATOM 873 O O . GLU A 1 114 ? 12.307 -5.215 -9.870 1.00 95.12 114 GLU A O 1
ATOM 878 N N . TRP A 1 115 ? 10.834 -6.876 -10.193 1.00 97.31 115 TRP A N 1
ATOM 879 C CA . TRP A 1 115 ? 9.995 -6.476 -9.066 1.00 97.31 115 TRP A CA 1
ATOM 880 C C . TRP A 1 115 ? 10.739 -6.680 -7.741 1.00 97.31 115 TRP A C 1
ATOM 882 O O . TRP A 1 115 ? 11.586 -7.568 -7.597 1.00 97.31 115 TRP A O 1
ATOM 892 N N . SER A 1 116 ? 10.423 -5.853 -6.747 1.00 98.00 116 SER A N 1
ATOM 893 C CA . SER A 1 116 ? 10.856 -6.092 -5.373 1.00 98.00 116 SER A CA 1
ATOM 894 C C . SER A 1 116 ? 10.316 -7.425 -4.847 1.00 98.00 116 SER A C 1
ATOM 896 O O . SER A 1 116 ? 9.359 -7.988 -5.380 1.00 98.00 116 SER A O 1
ATOM 898 N N . LYS A 1 117 ? 10.861 -7.883 -3.714 1.00 97.50 117 LYS A N 1
ATOM 899 C CA . LYS A 1 117 ? 10.121 -8.833 -2.871 1.00 97.50 117 LYS A CA 1
ATOM 900 C C . LYS A 1 117 ? 8.763 -8.243 -2.491 1.00 97.50 117 LYS A C 1
ATOM 902 O O . LYS A 1 117 ? 8.628 -7.018 -2.397 1.00 97.50 117 LYS A O 1
ATOM 907 N N . GLU A 1 118 ? 7.790 -9.113 -2.271 1.00 96.44 118 GLU A N 1
ATOM 908 C CA . GLU A 1 118 ? 6.446 -8.721 -1.888 1.00 96.44 118 GLU A CA 1
ATOM 909 C C . GLU A 1 118 ? 6.433 -7.999 -0.537 1.00 96.44 118 GLU A C 1
ATOM 911 O O . GLU A 1 118 ? 7.107 -8.385 0.423 1.00 96.44 118 GLU A O 1
ATOM 916 N N . VAL A 1 119 ? 5.606 -6.962 -0.452 1.00 97.81 119 VAL A N 1
ATOM 917 C CA . VAL A 1 119 ? 5.139 -6.400 0.811 1.00 97.81 119 VAL A CA 1
ATOM 918 C C . VAL A 1 119 ? 3.759 -6.967 1.077 1.00 97.81 119 VAL A C 1
ATOM 920 O O . VAL A 1 119 ? 2.846 -6.785 0.274 1.00 97.81 119 VAL A O 1
ATOM 923 N N . VAL A 1 120 ? 3.600 -7.631 2.218 1.00 98.19 120 VAL A N 1
ATOM 924 C CA . VAL A 1 120 ? 2.314 -8.183 2.649 1.00 98.19 120 VAL A CA 1
ATOM 925 C C . VAL A 1 120 ? 1.782 -7.344 3.797 1.00 98.19 120 VAL A C 1
ATOM 927 O O . VAL A 1 120 ? 2.311 -7.386 4.908 1.00 98.19 120 VAL A O 1
ATOM 930 N N . LEU A 1 121 ? 0.722 -6.586 3.540 1.00 98.25 121 LEU A N 1
ATOM 931 C CA . LEU A 1 121 ? 0.045 -5.779 4.549 1.00 98.25 121 LEU A CA 1
ATOM 932 C C . LEU A 1 121 ? -1.230 -6.484 4.982 1.00 98.25 121 LEU A C 1
ATOM 934 O O . LEU A 1 121 ? -2.016 -6.894 4.139 1.00 98.25 121 LEU A O 1
ATOM 938 N N . THR A 1 122 ? -1.445 -6.630 6.287 1.00 97.25 122 THR A N 1
ATOM 939 C CA . THR A 1 122 ? -2.671 -7.237 6.825 1.00 97.25 122 THR A CA 1
ATOM 940 C C . THR A 1 122 ? -3.563 -6.150 7.398 1.00 97.25 122 THR A C 1
ATOM 942 O O . THR A 1 122 ? -3.103 -5.340 8.206 1.00 97.25 122 THR A O 1
ATOM 945 N N . LYS A 1 123 ? -4.841 -6.126 7.012 1.00 94.44 123 LYS A N 1
ATOM 946 C CA . LYS A 1 123 ? -5.815 -5.201 7.587 1.00 94.44 123 LYS A CA 1
ATOM 947 C C . LYS A 1 123 ? -6.051 -5.573 9.047 1.00 94.44 123 LYS A C 1
ATOM 949 O O . LYS A 1 123 ? -6.672 -6.588 9.359 1.00 94.44 123 LYS A O 1
ATOM 954 N N . ALA A 1 124 ? -5.551 -4.738 9.948 1.00 87.81 124 ALA A N 1
ATOM 955 C CA . ALA A 1 124 ? -5.789 -4.894 11.373 1.00 87.81 124 ALA A CA 1
ATOM 956 C C . ALA A 1 124 ? -7.224 -4.492 11.743 1.00 87.81 124 ALA A C 1
ATOM 958 O O . ALA A 1 124 ? -7.837 -3.628 11.107 1.00 87.81 124 ALA A O 1
ATOM 959 N N . ALA A 1 125 ? -7.733 -5.097 12.818 1.00 80.88 125 ALA A N 1
ATOM 960 C CA . ALA A 1 125 ? -8.881 -4.551 13.524 1.00 80.88 125 ALA A CA 1
ATOM 961 C C . ALA A 1 125 ? -8.520 -3.152 14.032 1.00 80.88 125 ALA A C 1
ATOM 963 O O . ALA A 1 125 ? -7.423 -2.939 14.551 1.00 80.88 125 ALA A O 1
ATOM 964 N N . VAL A 1 126 ? -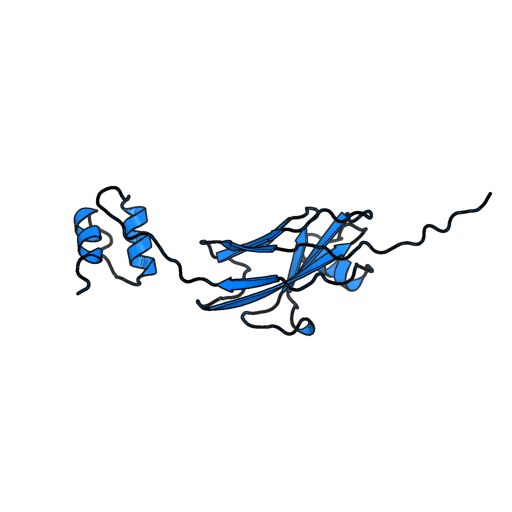9.440 -2.200 13.896 1.00 72.00 126 VAL A N 1
ATOM 965 C CA . VAL A 1 126 ? -9.237 -0.859 14.446 1.00 72.00 126 VAL A CA 1
ATOM 966 C C . VAL A 1 126 ? -9.403 -0.943 15.964 1.00 72.00 126 VAL A C 1
ATOM 968 O O . VAL A 1 126 ? -10.519 -0.909 16.480 1.00 72.00 126 VAL A O 1
ATOM 971 N N . THR A 1 127 ? -8.296 -1.077 16.693 1.00 67.12 127 THR A N 1
ATOM 972 C CA . THR A 1 127 ? -8.296 -1.013 18.158 1.00 67.12 127 THR A CA 1
ATOM 973 C C . THR A 1 127 ? -8.287 0.447 18.587 1.00 67.12 127 THR A C 1
ATOM 975 O O . THR A 1 127 ? -7.236 1.084 18.629 1.00 67.12 127 THR A O 1
ATOM 978 N N . ARG A 1 128 ? -9.465 0.996 18.889 1.00 70.56 128 ARG A N 1
ATOM 979 C CA . ARG A 1 128 ? -9.577 2.321 19.505 1.00 70.56 128 ARG A CA 1
ATOM 980 C C . ARG A 1 128 ? -9.477 2.176 21.018 1.00 70.56 128 ARG A C 1
ATOM 982 O O . ARG A 1 128 ? -10.132 1.308 21.593 1.00 70.56 128 ARG A O 1
ATOM 989 N N . SER A 1 129 ? -8.669 3.021 21.656 1.00 79.31 129 SER A N 1
ATOM 990 C CA . SER A 1 129 ? -8.654 3.134 23.117 1.00 79.31 129 SER A CA 1
ATOM 991 C C . SER A 1 129 ? -10.072 3.386 23.616 1.00 79.31 129 SER A C 1
ATOM 993 O O . SER A 1 129 ? -10.763 4.232 23.048 1.00 79.31 129 SER A O 1
ATOM 995 N N . ILE A 1 130 ? -10.483 2.672 24.667 1.00 86.12 130 ILE A N 1
ATOM 996 C CA . ILE A 1 130 ? -11.796 2.859 25.288 1.00 86.12 130 ILE A CA 1
ATOM 997 C C . ILE A 1 130 ? -11.894 4.326 25.742 1.00 86.12 130 ILE A C 1
ATOM 999 O O . ILE A 1 130 ? -11.081 4.753 26.573 1.00 86.12 130 ILE A O 1
ATOM 1003 N N . PRO A 1 131 ? -12.830 5.118 25.187 1.00 90.94 131 PRO A N 1
ATOM 1004 C CA . PRO A 1 131 ? -12.987 6.511 25.563 1.00 90.94 131 PRO A CA 1
ATOM 1005 C C . PRO A 1 131 ? -13.322 6.652 27.046 1.00 90.94 131 PRO A C 1
ATOM 1007 O O . PRO A 1 131 ? -13.989 5.806 27.635 1.00 90.94 131 PRO A O 1
ATOM 1010 N N . ASN A 1 132 ? -12.877 7.751 27.642 1.00 88.50 132 ASN A N 1
ATOM 1011 C CA . ASN A 1 132 ? -13.129 8.071 29.042 1.00 88.50 132 ASN A CA 1
ATOM 1012 C C . ASN A 1 132 ? -13.571 9.536 29.190 1.00 88.50 132 ASN A C 1
ATOM 1014 O O . ASN A 1 132 ? -13.763 10.253 28.206 1.00 88.50 132 ASN A O 1
ATOM 1018 N N . GLU A 1 133 ? -13.713 10.006 30.428 1.00 89.12 133 GLU A N 1
ATOM 1019 C CA . GLU A 1 133 ? -14.161 11.369 30.739 1.00 89.12 133 GLU A CA 1
ATOM 1020 C C . GLU A 1 133 ? -13.283 12.474 30.124 1.00 89.12 133 GLU A C 1
ATOM 1022 O O . GLU A 1 133 ? -13.745 13.601 29.952 1.00 89.12 133 GLU A O 1
ATOM 1027 N N . THR A 1 134 ? -12.045 12.174 29.725 1.00 91.44 134 THR A N 1
ATOM 1028 C CA . THR A 1 134 ? -11.143 13.118 29.041 1.00 91.44 134 THR A CA 1
ATOM 1029 C C . THR A 1 134 ? -11.293 13.126 27.518 1.00 91.44 134 THR A C 1
ATOM 1031 O O . THR A 1 134 ? -10.890 14.093 26.876 1.00 91.44 134 THR A O 1
ATOM 1034 N N . SER A 1 135 ? -11.928 12.109 26.928 1.00 91.38 135 SER A N 1
ATOM 1035 C CA . SER A 1 135 ? -12.112 11.984 25.477 1.00 91.38 135 SER A CA 1
ATOM 1036 C C . SER A 1 135 ? -13.075 13.034 24.918 1.00 91.38 135 SER A C 1
ATOM 1038 O O . SER A 1 135 ? -13.993 13.492 25.606 1.00 91.38 135 SER A O 1
ATOM 1040 N N . THR A 1 136 ? -12.910 13.432 23.658 1.00 93.38 136 THR A N 1
ATOM 1041 C CA . THR A 1 136 ? -13.863 14.345 23.012 1.00 93.38 136 THR A CA 1
ATOM 1042 C C . THR A 1 136 ? -15.137 13.603 22.589 1.00 93.38 136 THR A C 1
ATOM 1044 O O . THR A 1 136 ? -15.151 12.382 22.457 1.00 93.38 136 THR A O 1
ATOM 1047 N N . VAL A 1 137 ? -16.232 14.333 22.338 1.00 92.25 137 VAL A N 1
ATOM 1048 C CA . VAL A 1 137 ? -17.470 13.734 21.793 1.00 92.25 137 VAL A CA 1
ATOM 1049 C C . VAL A 1 137 ? -17.210 13.040 20.452 1.00 92.25 137 VAL A C 1
ATOM 1051 O O . VAL A 1 137 ? -17.814 12.006 20.181 1.00 92.25 137 VAL A O 1
ATOM 1054 N N . ALA A 1 138 ? -16.311 13.588 19.629 1.00 90.75 138 ALA A N 1
ATOM 1055 C CA . ALA A 1 138 ? -15.933 12.987 18.356 1.00 90.75 138 ALA A CA 1
ATOM 1056 C C . ALA A 1 138 ? -15.229 11.639 18.564 1.00 90.75 138 ALA A C 1
ATOM 1058 O O . ALA A 1 138 ? -15.622 10.664 17.932 1.00 90.75 138 ALA A O 1
ATOM 1059 N N . ASP A 1 139 ? -14.278 11.558 19.501 1.00 88.50 139 ASP A N 1
ATOM 1060 C CA . ASP A 1 139 ? -13.569 10.308 19.815 1.00 88.50 139 ASP A CA 1
ATOM 1061 C C . ASP A 1 139 ? -14.528 9.224 20.316 1.00 88.50 139 ASP A C 1
ATOM 1063 O O . ASP A 1 139 ? -14.433 8.064 19.919 1.00 88.50 139 ASP A O 1
ATOM 1067 N N . ILE A 1 140 ? -15.488 9.612 21.163 1.00 92.06 140 ILE A N 1
ATOM 1068 C CA . ILE A 1 140 ? -16.489 8.694 21.710 1.00 92.06 140 ILE A CA 1
ATOM 1069 C C . ILE A 1 140 ? -17.404 8.164 20.601 1.00 92.06 140 ILE A C 1
ATOM 1071 O O . ILE A 1 140 ? -17.592 6.956 20.492 1.00 92.06 140 ILE A O 1
ATOM 1075 N N . LYS A 1 141 ? -17.943 9.047 19.750 1.00 90.75 141 LYS A N 1
ATOM 1076 C CA . LYS A 1 141 ? -18.784 8.642 18.611 1.00 90.75 141 LYS A CA 1
ATOM 1077 C C . LYS A 1 141 ? -18.026 7.735 17.654 1.00 90.75 141 LYS A C 1
ATOM 1079 O O . LYS A 1 141 ? -18.529 6.683 17.290 1.00 90.75 141 LYS A O 1
ATOM 1084 N N . ALA A 1 142 ? -16.782 8.089 17.346 1.00 86.81 142 ALA A N 1
ATOM 1085 C CA . ALA A 1 142 ? -15.919 7.285 16.503 1.00 86.81 142 ALA A CA 1
ATOM 1086 C C . ALA A 1 142 ? -15.698 5.883 17.113 1.00 86.81 142 ALA A C 1
ATOM 1088 O O . ALA A 1 142 ? -15.776 4.883 16.400 1.00 86.81 142 ALA A O 1
ATOM 1089 N N . TYR A 1 143 ? -15.443 5.766 18.418 1.00 87.69 143 TYR A N 1
ATOM 1090 C CA . TYR A 1 143 ? -15.363 4.460 19.082 1.00 87.69 143 TYR A CA 1
ATOM 1091 C C . TYR A 1 143 ? -16.674 3.670 18.961 1.00 87.69 143 TYR A C 1
ATOM 1093 O O . TYR A 1 143 ? -16.648 2.506 18.576 1.00 87.69 143 TYR A O 1
ATOM 1101 N N . LEU A 1 144 ? -17.821 4.296 19.231 1.00 88.19 144 LEU A N 1
ATOM 1102 C CA . LEU A 1 144 ? -19.125 3.635 19.116 1.00 88.19 144 LEU A CA 1
ATOM 1103 C C . LEU A 1 144 ? -19.394 3.159 17.679 1.00 88.19 144 LEU A C 1
ATOM 1105 O O . LEU A 1 144 ? -19.792 2.012 17.491 1.00 88.19 144 LEU A O 1
ATOM 1109 N N . ASP A 1 145 ? -19.077 3.977 16.671 1.00 86.69 145 ASP A N 1
ATOM 1110 C CA . ASP A 1 145 ? -19.170 3.604 15.255 1.00 86.69 145 ASP A CA 1
ATOM 1111 C C . ASP A 1 145 ? -18.275 2.397 14.933 1.00 86.69 145 ASP A C 1
ATOM 1113 O O . ASP A 1 145 ? -18.702 1.476 14.236 1.00 86.69 145 ASP A O 1
ATOM 1117 N N . SER A 1 146 ? -17.047 2.354 15.470 1.00 79.38 146 SER A N 1
ATOM 1118 C CA . SER A 1 146 ? -16.139 1.219 15.243 1.00 79.38 146 SER A CA 1
ATOM 1119 C C . SER A 1 146 ? -16.602 -0.064 15.933 1.00 79.38 146 SER A C 1
ATOM 1121 O O . SER A 1 146 ? -16.283 -1.150 15.456 1.00 79.38 146 SER A O 1
ATOM 1123 N N . GLN A 1 147 ? -17.375 0.050 17.016 1.00 83.44 147 GLN A N 1
ATOM 1124 C CA . GLN A 1 147 ? -18.035 -1.074 17.684 1.00 83.44 147 GLN A CA 1
ATOM 1125 C C . GLN A 1 147 ? -19.420 -1.397 17.098 1.00 83.44 147 GLN A C 1
ATOM 1127 O O . GLN A 1 147 ? -20.084 -2.311 17.578 1.00 83.44 147 GLN A O 1
ATOM 1132 N N . SER A 1 148 ? -19.875 -0.670 16.068 1.00 85.50 148 SER A N 1
ATOM 1133 C CA . SER A 1 148 ? -21.244 -0.771 15.536 1.00 85.50 148 SER A CA 1
ATOM 1134 C C . SER A 1 148 ? -22.340 -0.548 16.597 1.00 85.50 148 SER A C 1
ATOM 1136 O O . SER A 1 148 ? -23.425 -1.124 16.512 1.00 85.50 148 SER A O 1
ATOM 1138 N N . ILE A 1 149 ? -22.073 0.296 17.599 1.00 88.25 149 ILE A N 1
ATOM 1139 C CA . ILE A 1 149 ? -23.023 0.668 18.654 1.00 88.25 149 ILE A CA 1
ATOM 1140 C C . ILE A 1 149 ? -23.783 1.919 18.214 1.00 88.25 149 ILE A C 1
ATOM 1142 O O . ILE A 1 149 ? -23.199 2.980 18.006 1.00 88.25 149 ILE A O 1
ATOM 1146 N N . ALA A 1 150 ? -25.106 1.809 18.098 1.00 93.19 150 ALA A N 1
ATOM 1147 C CA . ALA A 1 150 ? -25.957 2.940 17.748 1.00 93.19 150 ALA A CA 1
ATOM 1148 C C . ALA A 1 150 ? -26.088 3.935 18.914 1.00 93.19 150 ALA A C 1
ATOM 1150 O O . ALA A 1 150 ? -26.199 3.544 20.075 1.00 93.19 150 ALA A O 1
ATOM 1151 N N . TYR A 1 151 ? -26.154 5.229 18.597 1.00 94.31 151 TYR A N 1
ATOM 1152 C CA . TYR A 1 151 ? -26.368 6.297 19.573 1.00 94.31 151 TYR A CA 1
ATOM 1153 C C . TYR A 1 151 ? -27.292 7.396 19.024 1.00 94.31 151 TYR A C 1
ATOM 1155 O O . TYR A 1 151 ? -27.308 7.648 17.815 1.00 94.31 151 TYR A O 1
ATOM 1163 N N . PRO A 1 152 ? -28.061 8.094 19.883 1.00 93.12 152 PRO A N 1
ATOM 1164 C CA . PRO A 1 152 ? -28.863 9.235 19.453 1.00 93.12 152 PRO A CA 1
ATOM 1165 C C . PRO A 1 152 ? -27.985 10.361 18.894 1.00 93.12 152 PRO A C 1
ATOM 1167 O O . PRO A 1 152 ? -26.973 10.733 19.488 1.00 93.12 152 PRO A O 1
ATOM 1170 N N . SER A 1 153 ? -28.396 10.977 17.783 1.00 89.19 153 SER A N 1
ATOM 1171 C CA . SER A 1 153 ? -27.648 12.088 17.170 1.00 89.19 153 SER A CA 1
ATOM 1172 C C . SER A 1 153 ? -27.502 13.298 18.105 1.00 89.19 153 SER A C 1
ATOM 1174 O O . SER A 1 153 ? -26.500 14.015 18.037 1.00 89.19 153 SER A O 1
ATOM 1176 N N . THR A 1 154 ? -28.467 13.480 19.011 1.00 93.69 154 THR A N 1
ATOM 1177 C CA . THR A 1 154 ? -28.516 14.536 20.031 1.00 93.69 154 THR A CA 1
ATOM 1178 C C . THR A 1 154 ? -27.868 14.147 21.361 1.00 93.69 154 THR A C 1
ATOM 1180 O O . THR A 1 154 ? -27.934 14.941 22.299 1.00 93.69 154 THR A O 1
ATOM 1183 N N . ALA A 1 155 ? -27.286 12.947 21.472 1.00 92.75 155 ALA A N 1
ATOM 1184 C CA . ALA A 1 155 ? -26.733 12.461 22.731 1.00 92.75 155 ALA A CA 1
ATOM 1185 C C . ALA A 1 155 ? -25.565 13.332 23.215 1.00 92.75 155 ALA A C 1
ATOM 1187 O O . ALA A 1 155 ? -24.680 13.721 22.441 1.00 92.75 155 ALA A O 1
ATOM 1188 N N . LYS A 1 156 ? -25.567 13.630 24.515 1.00 94.06 156 LYS A N 1
ATOM 1189 C CA . LYS A 1 156 ? -24.494 14.362 25.198 1.00 94.06 156 LYS A CA 1
ATOM 1190 C C . LYS A 1 156 ? -23.335 13.426 25.541 1.00 94.06 156 LYS A C 1
ATOM 1192 O O . LYS A 1 156 ? -23.480 12.210 25.550 1.00 94.06 156 LYS A O 1
ATOM 1197 N N . LYS A 1 157 ? -22.175 14.005 25.863 1.00 92.56 157 LYS A N 1
ATOM 1198 C CA . LYS A 1 157 ? -20.946 13.259 26.182 1.00 92.56 157 LYS A CA 1
ATOM 1199 C C . LYS A 1 157 ? -21.164 12.159 27.231 1.00 92.56 157 LYS A C 1
ATOM 1201 O O . LYS A 1 157 ? -20.765 11.027 26.991 1.00 92.56 157 LYS A O 1
ATOM 1206 N N . ASP A 1 158 ? -21.828 12.477 28.338 1.00 91.56 158 ASP A N 1
ATOM 1207 C CA . ASP A 1 158 ? -22.037 11.529 29.442 1.00 91.56 158 ASP A CA 1
ATOM 1208 C C . ASP A 1 158 ? -22.971 10.372 29.043 1.00 91.56 158 ASP A C 1
ATOM 1210 O O . ASP A 1 158 ? -22.754 9.220 29.420 1.00 91.56 158 ASP A O 1
ATOM 1214 N N . GLU A 1 159 ? -23.973 10.656 28.206 1.00 93.06 159 GLU A N 1
ATOM 1215 C CA . GLU A 1 159 ? -24.879 9.645 27.647 1.00 93.06 159 GLU A CA 1
ATOM 1216 C C . GLU A 1 159 ? -24.117 8.704 26.705 1.00 93.06 159 GLU A C 1
ATOM 1218 O O . GLU A 1 159 ? -24.280 7.490 26.778 1.00 93.06 159 GLU A O 1
ATOM 1223 N N . LEU A 1 160 ? -23.229 9.252 25.869 1.00 93.88 160 LEU A N 1
ATOM 1224 C CA . LEU A 1 160 ? -22.380 8.466 24.974 1.00 93.88 160 LEU A CA 1
ATOM 1225 C C . LEU A 1 160 ? -21.356 7.612 25.740 1.00 93.88 160 LEU A C 1
ATOM 1227 O O . LEU A 1 160 ? -21.124 6.466 25.366 1.00 93.88 160 LEU A O 1
ATOM 1231 N N . LEU A 1 161 ? -20.765 8.137 26.821 1.00 91.62 161 LEU A N 1
ATOM 1232 C CA . LEU A 1 161 ? -19.863 7.373 27.694 1.00 91.62 161 LEU A CA 1
ATOM 1233 C C . LEU A 1 161 ? -20.588 6.217 28.393 1.00 91.62 161 LEU A C 1
ATOM 1235 O O . LEU A 1 161 ? -20.021 5.137 28.541 1.00 91.62 161 LEU A O 1
ATOM 1239 N N . THR A 1 162 ? -21.857 6.406 28.759 1.00 91.62 162 THR A N 1
ATOM 1240 C CA . THR A 1 162 ? -22.674 5.346 29.370 1.00 91.62 162 THR A CA 1
ATOM 1241 C C . THR A 1 162 ? -22.867 4.156 28.421 1.00 91.62 162 THR A C 1
ATOM 1243 O O . THR A 1 162 ? -22.862 3.011 28.867 1.00 91.62 162 THR A O 1
ATOM 1246 N N . LEU A 1 163 ? -22.954 4.397 27.106 1.00 90.81 163 LEU A N 1
ATOM 1247 C CA . LEU A 1 163 ? -23.067 3.331 26.098 1.00 90.81 163 LEU A CA 1
ATOM 1248 C C . LEU A 1 163 ? -21.811 2.453 26.001 1.00 90.81 163 LEU A C 1
ATOM 1250 O O . LEU A 1 163 ? -21.901 1.312 25.561 1.00 90.81 163 LEU A O 1
ATOM 1254 N N . ILE A 1 164 ? -20.652 2.967 26.419 1.00 86.81 164 ILE A N 1
ATOM 1255 C CA . ILE A 1 164 ? -19.390 2.215 26.422 1.00 86.81 164 ILE A CA 1
ATOM 1256 C C . ILE A 1 164 ? -19.329 1.249 27.614 1.00 86.81 164 ILE A C 1
ATOM 1258 O O . ILE A 1 164 ? -18.816 0.144 27.476 1.00 86.81 164 ILE A O 1
ATOM 1262 N N . GLY A 1 165 ? -19.849 1.656 28.778 1.00 72.56 165 GLY A N 1
ATOM 1263 C CA . GLY A 1 165 ? -19.814 0.879 30.024 1.00 72.56 165 GLY A CA 1
ATOM 1264 C C . GLY A 1 165 ? -21.025 -0.029 30.274 1.00 72.56 165 GLY A C 1
ATOM 1265 O O . GLY A 1 165 ? -21.045 -0.721 31.284 1.00 72.56 165 GLY A O 1
ATOM 1266 N N . GLY A 1 166 ? -22.031 -0.022 29.393 1.00 57.59 166 GLY A N 1
ATOM 1267 C CA . GLY A 1 166 ? -23.250 -0.840 29.503 1.00 57.59 166 GLY A CA 1
ATOM 1268 C C . GLY A 1 166 ? -23.180 -2.213 28.822 1.00 57.59 166 GLY A C 1
ATOM 1269 O O . GLY A 1 166 ? -24.221 -2.829 28.609 1.00 57.59 166 GLY A O 1
ATOM 1270 N N . ILE A 1 167 ? -21.985 -2.660 28.428 1.00 49.25 167 ILE A N 1
ATOM 1271 C CA . ILE A 1 167 ? -21.747 -3.953 27.777 1.00 49.25 167 ILE A CA 1
ATOM 1272 C C . ILE A 1 167 ? -21.302 -4.944 28.866 1.00 49.25 167 ILE A C 1
ATOM 1274 O O . ILE A 1 167 ? -20.106 -5.103 29.108 1.00 49.25 167 ILE A O 1
ATOM 1278 N N . GLU A 1 168 ? -22.269 -5.532 29.577 1.00 38.81 168 GLU A N 1
ATOM 1279 C CA . GLU A 1 168 ? -22.056 -6.738 30.402 1.00 38.81 168 GLU A CA 1
ATOM 1280 C C . GLU A 1 168 ? -22.136 -8.011 29.549 1.00 38.81 168 GLU A C 1
ATOM 1282 O O . GLU A 1 168 ? -23.009 -8.074 28.650 1.00 38.81 168 GLU A O 1
#

Secondary structure (DSSP, 8-state):
---------PPPPP-S-EEEE-TTS-EEEE----TTT--EEEEEE-STT---GGG--EEEEESSSEEEE-TTTSPP--TT-EEEEEEEEESS---SSSHHHHHHHHHHHS---PPPPPEEEE-----PPPP-TTS-HHHHHHHHHHTT----TT--HHHHHHHHH---

Sequence (168 aa):
MLIQKKLLINPNAPQNVSGVINEDGSVTVNWDVVNNEAKAFVIHYGNANQSDPHEAIYMGYTESKSWTLSSADAPALQVGDKLYLYVQSFNEVGTGANDIEKAQYLNTNVLGSEWSKEVVLTKAAVTRSIPNETSTVADIKAYLDSQSIAYPSTAKKDELLTLIGGIE

Organism: NCBI:txid1281486

InterPro domains:
  IPR013783 Immunoglobulin-like fold [G3DSA:2.60.40.10] (8-108)
  IPR036116 Fibronectin type III superfamily [SSF49265] (10-96)
  IPR036361 SAP domain superfamily [G3DSA:1.10.720.30] (134-166)

Radius of gyration: 22.04 Å; chains: 1; bounding box: 68×29×59 Å

pLDDT: mean 90.1, std 13.56, range [35.47, 98.62]

Foldseek 3Di:
DDPPPPPPPAWAAFPPWEWAQDPQRKIKIATDDGPDQFQKKKKFWAAWPDPDSVRSPDIFIDRDRMDMGDNVRHHDADAFIKIKMKMWTGNDFADDPDGRNRNVRCVPPNDIHDIYPIYIYGRHQPDQDLDDPPDDPVSLVVVCVSVVHDDDPPDDPVRSSVSSVPDD